Protein AF-A0A5B9VX63-F1 (afdb_monomer)

Foldseek 3Di:
DDDDPPPPPPPPQPKADLVRLCVVLVHDSVVQVVCVVVVLHDDAPDADPRGGIHRPVVSVVCVVVVSDDD

Sequence (70 aa):
MPRKLTHPPKSHLDHASLPDASRMLDVPGSVIMAALDSGRFLTPRLWTNKGPVWIRADLADWVAAGSFPR

pLDDT: mean 81.01, std 15.54, range [44.38, 93.5]

Secondary structure (DSSP, 8-state):
------PPP-----EEEHHHHHHHHTS-HHHHHHHHHTT-SPPPSEEETTEEEEEHHHHHHHHHTT-S--

Solvent-accessible surface area (backbone atoms only — not comparable to full-atom values): 4420 Å² total; per-residue (Å²): 132,88,78,83,79,74,68,73,74,80,74,76,76,49,71,26,42,50,72,49,50,19,64,76,68,74,41,61,51,69,57,53,51,51,31,41,76,70,66,72,41,83,79,53,78,47,77,52,101,90,41,50,27,32,47,41,64,61,52,50,55,42,56,74,68,59,68,65,85,129

Mean predicted aligned error: 9.03 Å

Nearest PDB structures (foldseek):
  3hh0-assembly1_A  TM=7.235E-01  e=1.152E-01  Bacillus cereus ATCC 14579
  5d90-assembly2_C  TM=7.179E-01  e=2.300E-01  Haemophilus influenzae Rd KW20
  5d8c-assembly1_A  TM=7.698E-01  e=4.592E-01  Haemophilus influenzae Rd KW20
  5gpe-assembly4_G  TM=6.585E-01  e=6.952E-01  Cupriavidus metallidurans CH34
  1y6u-assembly1_A  TM=6.182E-01  e=1.128E+00  Enterococcus faecalis

Organism: NCBI:txid406548

Structure (mmCIF, N/CA/C/O backbone):
data_AF-A0A5B9VX63-F1
#
_entry.id   AF-A0A5B9VX63-F1
#
loop_
_atom_site.group_PDB
_atom_site.id
_atom_site.type_symbol
_atom_site.label_atom_id
_atom_site.label_alt_id
_atom_site.label_comp_id
_atom_site.label_asym_id
_atom_site.label_entity_id
_atom_site.label_seq_id
_atom_site.pdbx_PDB_ins_code
_atom_site.Cartn_x
_atom_site.Cartn_y
_atom_site.Cartn_z
_atom_site.occupancy
_atom_site.B_iso_or_equiv
_atom_site.auth_seq_id
_atom_site.auth_comp_id
_atom_site.auth_asym_id
_atom_site.auth_atom_id
_atom_site.pdbx_PDB_model_num
ATOM 1 N N . MET A 1 1 ? 43.464 -14.027 -14.092 1.00 44.38 1 MET A N 1
ATOM 2 C CA . MET A 1 1 ? 42.255 -13.595 -14.830 1.00 44.38 1 MET A CA 1
ATOM 3 C C . MET A 1 1 ? 41.200 -13.177 -13.806 1.00 44.38 1 MET A C 1
ATOM 5 O O . MET A 1 1 ? 40.879 -14.005 -12.958 1.00 44.38 1 MET A O 1
ATOM 9 N N . PRO A 1 2 ? 40.751 -11.908 -13.769 1.00 50.78 2 PRO A N 1
ATOM 10 C CA . PRO A 1 2 ? 39.821 -11.430 -12.744 1.00 50.78 2 PRO A CA 1
ATOM 11 C C . PRO A 1 2 ? 38.445 -12.088 -12.914 1.00 50.78 2 PRO A C 1
ATOM 13 O O . PRO A 1 2 ? 37.888 -12.107 -14.010 1.00 50.78 2 PRO A O 1
ATOM 16 N N . ARG A 1 3 ? 37.898 -12.654 -11.830 1.00 52.72 3 ARG A N 1
ATOM 17 C CA . ARG A 1 3 ? 36.534 -13.196 -11.818 1.00 52.72 3 ARG A CA 1
ATOM 18 C C . ARG A 1 3 ? 35.557 -12.026 -11.839 1.00 52.72 3 ARG A C 1
ATOM 20 O O . ARG A 1 3 ? 35.666 -11.103 -11.037 1.00 52.72 3 ARG A O 1
ATOM 27 N N . LYS A 1 4 ? 34.606 -12.089 -12.763 1.00 53.28 4 LYS A N 1
ATOM 28 C CA . LYS A 1 4 ? 33.488 -11.160 -12.901 1.00 53.28 4 LYS A CA 1
ATOM 29 C C . LYS A 1 4 ? 32.637 -11.221 -11.622 1.00 53.28 4 LYS A C 1
ATOM 31 O O . LYS A 1 4 ? 31.788 -12.097 -11.490 1.00 53.28 4 LYS A O 1
ATOM 36 N N . LEU A 1 5 ? 32.848 -10.304 -10.678 1.00 51.19 5 LEU A N 1
ATOM 37 C CA . LEU A 1 5 ? 31.828 -9.970 -9.682 1.00 51.19 5 LEU A CA 1
ATOM 38 C C . LEU A 1 5 ? 30.794 -9.113 -10.404 1.00 51.19 5 LEU A C 1
ATOM 40 O O . LEU A 1 5 ? 30.814 -7.886 -10.361 1.00 51.19 5 LEU A O 1
ATOM 44 N N . THR A 1 6 ? 29.925 -9.785 -11.153 1.00 53.53 6 THR A N 1
ATOM 45 C CA . THR A 1 6 ? 28.697 -9.155 -11.623 1.00 53.53 6 THR A CA 1
ATOM 46 C C . THR A 1 6 ? 27.848 -9.006 -10.375 1.00 53.53 6 THR A C 1
ATOM 48 O O . THR A 1 6 ? 27.151 -9.934 -9.975 1.00 53.53 6 THR A O 1
ATOM 51 N N . HIS A 1 7 ? 27.999 -7.881 -9.683 1.00 49.19 7 HIS A N 1
ATOM 52 C CA . HIS A 1 7 ? 27.042 -7.514 -8.660 1.00 49.19 7 HIS A CA 1
ATOM 53 C C . HIS A 1 7 ? 25.678 -7.467 -9.362 1.00 49.19 7 HIS A C 1
ATOM 55 O O . HIS A 1 7 ? 25.571 -6.768 -10.377 1.00 49.19 7 HIS A O 1
ATOM 61 N N . PRO A 1 8 ? 24.651 -8.206 -8.898 1.00 57.06 8 PRO A N 1
ATOM 62 C CA . PRO A 1 8 ? 23.292 -7.876 -9.300 1.00 57.06 8 PRO A CA 1
ATOM 63 C C . PRO A 1 8 ? 23.124 -6.376 -9.028 1.00 57.06 8 PRO A C 1
ATOM 65 O O . PRO A 1 8 ? 23.647 -5.903 -8.006 1.00 57.06 8 PRO A O 1
ATOM 68 N N . PRO A 1 9 ? 22.518 -5.603 -9.951 1.00 52.22 9 PRO A N 1
ATOM 69 C CA . PRO A 1 9 ? 22.359 -4.174 -9.741 1.00 52.22 9 PRO A CA 1
ATOM 70 C C . PRO A 1 9 ? 21.769 -4.004 -8.348 1.00 52.22 9 PRO A C 1
ATOM 72 O O . PRO A 1 9 ? 20.837 -4.730 -7.996 1.00 52.22 9 PRO A O 1
ATOM 75 N N . LYS A 1 10 ? 22.367 -3.126 -7.528 1.00 44.91 10 LYS A N 1
ATOM 76 C CA . LYS A 1 10 ? 21.718 -2.642 -6.309 1.00 44.91 10 LYS A CA 1
ATOM 77 C C . LYS A 1 10 ? 20.332 -2.231 -6.770 1.00 44.91 10 LYS A C 1
ATOM 79 O O . LYS A 1 10 ? 20.211 -1.207 -7.436 1.00 44.91 10 LYS A O 1
ATOM 84 N N . SER A 1 11 ? 19.344 -3.086 -6.519 1.00 51.44 11 SER A N 1
ATOM 85 C CA . SER A 1 11 ? 17.960 -2.785 -6.809 1.00 51.44 11 SER A CA 1
ATOM 86 C C . SER A 1 11 ? 17.722 -1.542 -5.980 1.00 51.44 11 SER A C 1
ATOM 88 O O . SER A 1 11 ? 17.801 -1.601 -4.750 1.00 51.44 11 SER A O 1
ATOM 90 N N . HIS A 1 12 ? 17.651 -0.390 -6.645 1.00 55.31 12 HIS A N 1
ATOM 91 C CA . HIS A 1 12 ? 17.258 0.841 -5.999 1.00 55.31 12 HIS A CA 1
ATOM 92 C C . HIS A 1 12 ? 15.841 0.517 -5.563 1.00 55.31 12 HIS A C 1
ATOM 94 O O . HIS A 1 12 ? 14.938 0.453 -6.390 1.00 55.31 12 HIS A O 1
ATOM 100 N N . LEU A 1 13 ? 15.678 0.109 -4.305 1.00 65.12 13 LEU A N 1
ATOM 101 C CA . LEU A 1 13 ? 14.362 -0.085 -3.740 1.00 65.12 13 LEU A CA 1
ATOM 102 C C . LEU A 1 13 ? 13.786 1.323 -3.706 1.00 65.12 13 LEU A C 1
ATOM 104 O O . LEU A 1 13 ? 14.053 2.091 -2.786 1.00 65.12 13 LEU A O 1
ATOM 108 N N . ASP A 1 14 ? 13.131 1.708 -4.796 1.00 82.62 14 ASP A N 1
ATOM 109 C CA . ASP A 1 14 ? 12.405 2.954 -4.886 1.00 82.62 14 ASP A CA 1
ATOM 110 C C . ASP A 1 14 ? 11.304 2.857 -3.844 1.00 82.62 14 ASP A C 1
ATOM 112 O O . ASP A 1 14 ? 10.424 1.996 -3.913 1.00 82.62 14 ASP A O 1
ATOM 116 N N . HIS A 1 15 ? 11.411 3.689 -2.819 1.00 88.81 15 HIS A N 1
ATOM 117 C CA . HIS A 1 15 ? 10.444 3.719 -1.740 1.00 88.81 15 HIS A CA 1
ATOM 118 C C . HIS A 1 15 ? 9.285 4.631 -2.146 1.00 88.81 15 HIS A C 1
ATOM 120 O O . HIS A 1 15 ? 9.483 5.686 -2.750 1.00 88.81 15 HIS A O 1
ATOM 126 N N . ALA A 1 16 ? 8.070 4.225 -1.801 1.00 90.62 16 ALA A N 1
ATOM 127 C CA . ALA A 1 16 ? 6.853 4.991 -2.000 1.00 90.62 16 ALA A CA 1
ATOM 128 C C . ALA A 1 16 ? 6.235 5.298 -0.637 1.00 90.62 16 ALA A C 1
ATOM 130 O O . ALA A 1 16 ? 5.907 4.395 0.134 1.00 90.62 16 ALA A O 1
ATOM 131 N N . SER A 1 17 ? 6.103 6.584 -0.330 1.00 93.25 17 SER A N 1
ATOM 132 C CA . SER A 1 17 ? 5.401 7.054 0.863 1.00 93.25 17 SER A CA 1
ATOM 133 C C . SER A 1 17 ? 3.880 6.982 0.674 1.00 93.25 17 SER A C 1
ATOM 135 O O . SER A 1 17 ? 3.395 6.817 -0.444 1.00 93.25 17 SER A O 1
ATOM 137 N N . LEU A 1 18 ? 3.104 7.154 1.747 1.00 92.50 18 LEU A N 1
ATOM 138 C CA . LEU A 1 18 ? 1.639 7.247 1.657 1.00 92.50 18 LEU A CA 1
ATOM 139 C C . LEU A 1 18 ? 1.147 8.284 0.618 1.00 92.50 18 LEU A C 1
ATOM 141 O O . LEU A 1 18 ? 0.275 7.933 -0.177 1.00 92.50 18 LEU A O 1
ATOM 145 N N . PRO A 1 19 ? 1.707 9.511 0.533 1.00 92.06 19 PRO A N 1
ATOM 146 C CA . PRO A 1 19 ? 1.395 10.438 -0.557 1.00 92.06 19 PRO A CA 1
ATOM 147 C C . PRO A 1 19 ? 1.723 9.916 -1.963 1.00 92.06 19 PRO A C 1
ATOM 149 O O . PRO A 1 19 ? 1.012 10.247 -2.909 1.00 92.06 19 PRO A O 1
ATOM 152 N N . ASP A 1 20 ? 2.790 9.130 -2.130 1.00 91.81 20 ASP A N 1
ATOM 153 C CA . ASP A 1 20 ? 3.133 8.538 -3.431 1.00 91.81 20 ASP A CA 1
ATOM 154 C C . ASP A 1 20 ? 2.137 7.443 -3.810 1.00 91.81 20 ASP A C 1
ATOM 156 O O . ASP A 1 20 ? 1.612 7.458 -4.920 1.00 91.81 20 ASP A O 1
ATOM 160 N N . ALA A 1 21 ? 1.817 6.546 -2.872 1.00 90.69 21 ALA A N 1
ATOM 161 C CA . ALA A 1 21 ? 0.804 5.510 -3.060 1.00 90.69 21 ALA A CA 1
ATOM 162 C C . ALA A 1 21 ? -0.565 6.121 -3.397 1.00 90.69 21 ALA A C 1
ATOM 164 O O . ALA A 1 21 ? -1.234 5.662 -4.317 1.00 90.69 21 ALA A O 1
ATOM 165 N N . SER A 1 22 ? -0.937 7.205 -2.708 1.00 92.00 22 SER A N 1
ATOM 166 C CA . SER A 1 22 ? -2.165 7.963 -2.963 1.00 92.00 22 SER A CA 1
ATOM 167 C C . SER A 1 22 ? -2.236 8.493 -4.396 1.00 92.00 22 SER A C 1
ATOM 169 O O . SER A 1 22 ? -3.262 8.334 -5.049 1.00 92.00 22 SER A O 1
ATOM 171 N N . ARG A 1 23 ? -1.136 9.049 -4.922 1.00 91.38 23 ARG A N 1
ATOM 172 C CA . ARG A 1 23 ? -1.066 9.509 -6.320 1.00 91.38 23 ARG A CA 1
ATOM 173 C C . ARG A 1 23 ? -1.059 8.362 -7.327 1.00 91.38 23 ARG A C 1
ATOM 175 O O . ARG A 1 23 ? -1.668 8.491 -8.377 1.00 91.38 23 ARG A O 1
ATOM 182 N N . MET A 1 24 ? -0.363 7.264 -7.0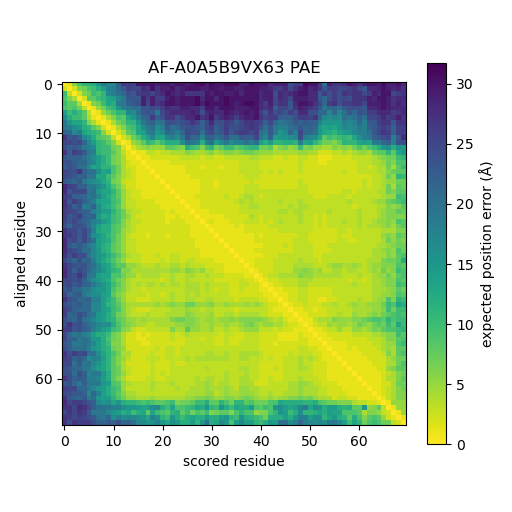31 1.00 88.38 24 MET A N 1
ATOM 183 C CA . MET A 1 24 ? -0.279 6.106 -7.933 1.00 88.38 24 MET A CA 1
ATOM 184 C C . MET A 1 24 ? -1.620 5.388 -8.083 1.00 88.38 24 MET A C 1
ATOM 186 O O . MET A 1 24 ? -1.939 4.910 -9.166 1.00 88.38 24 MET A O 1
ATOM 190 N N . LEU A 1 25 ? -2.380 5.300 -6.992 1.00 85.94 25 LEU A N 1
ATOM 191 C CA . LEU A 1 25 ? -3.684 4.644 -6.958 1.00 85.94 25 LEU A CA 1
ATOM 192 C C . LEU A 1 25 ? -4.833 5.586 -7.322 1.00 85.94 25 LEU A C 1
ATOM 194 O O . LEU A 1 25 ? -5.943 5.107 -7.506 1.00 85.94 25 LEU A O 1
ATOM 198 N N . ASP A 1 26 ? -4.571 6.894 -7.402 1.00 89.12 26 ASP A N 1
ATOM 199 C CA . ASP A 1 26 ? -5.585 7.951 -7.500 1.00 89.12 26 ASP A CA 1
ATOM 200 C C . ASP A 1 26 ? -6.656 7.848 -6.397 1.00 89.12 26 ASP A C 1
ATOM 202 O O . ASP A 1 26 ? -7.856 8.006 -6.606 1.00 89.12 26 ASP A O 1
ATOM 206 N N . VAL A 1 27 ? -6.208 7.535 -5.178 1.00 89.19 27 VAL A N 1
ATOM 207 C CA . VAL A 1 27 ? -7.066 7.281 -4.014 1.00 89.19 27 VAL A CA 1
ATOM 208 C C . VAL A 1 27 ? -6.574 8.121 -2.836 1.00 89.19 27 VAL A C 1
ATOM 210 O O . VAL A 1 27 ? -5.364 8.187 -2.599 1.00 89.19 27 VAL A O 1
ATOM 213 N N . PRO A 1 28 ? -7.462 8.740 -2.034 1.00 93.00 28 PRO A N 1
ATOM 214 C CA . PRO A 1 28 ? -7.049 9.490 -0.852 1.00 93.00 28 PRO A CA 1
ATOM 215 C C . PRO A 1 28 ? -6.251 8.634 0.139 1.00 93.00 28 PRO A C 1
ATOM 217 O O . PRO A 1 28 ? -6.631 7.507 0.460 1.00 93.00 28 PRO A O 1
ATOM 220 N N . GLY A 1 29 ? -5.179 9.194 0.708 1.00 91.62 29 GLY A N 1
ATOM 221 C CA . GLY A 1 29 ? -4.346 8.487 1.691 1.00 91.62 29 GLY A CA 1
ATOM 222 C C . GLY A 1 29 ? -5.120 7.960 2.909 1.00 91.62 29 GLY A C 1
ATOM 223 O O . GLY A 1 29 ? -4.753 6.929 3.464 1.00 91.62 29 GLY A O 1
ATOM 224 N N . SER A 1 30 ? -6.228 8.602 3.295 1.00 93.50 30 SER A N 1
ATOM 225 C CA . SE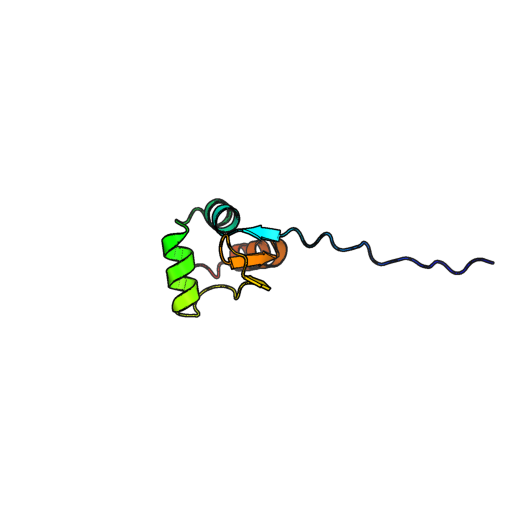R A 1 30 ? -7.122 8.115 4.356 1.00 93.50 30 SER A CA 1
ATOM 226 C C . SER A 1 30 ? -7.778 6.772 4.019 1.00 93.50 30 SER A C 1
ATOM 228 O O . SER A 1 30 ? -7.880 5.910 4.889 1.00 93.50 30 SER A O 1
ATOM 230 N N . VAL A 1 31 ? -8.174 6.562 2.760 1.00 91.25 31 VAL A N 1
ATOM 231 C CA . VAL A 1 31 ? -8.752 5.295 2.285 1.00 91.25 31 VAL A CA 1
ATOM 232 C C . VAL A 1 31 ? -7.686 4.204 2.273 1.00 91.25 31 VAL A C 1
ATOM 234 O O . VAL A 1 31 ? -7.950 3.091 2.717 1.00 91.25 31 VAL A O 1
ATOM 237 N N . ILE A 1 32 ? -6.463 4.532 1.846 1.00 91.50 32 ILE A N 1
ATOM 238 C CA . ILE A 1 32 ? -5.325 3.602 1.897 1.00 91.50 32 ILE A CA 1
ATOM 239 C C . ILE A 1 32 ? -5.033 3.183 3.343 1.00 91.50 32 ILE A C 1
ATOM 241 O O . ILE A 1 32 ? -4.851 2.000 3.610 1.00 91.50 32 ILE A O 1
ATOM 245 N N . MET A 1 33 ? -5.040 4.126 4.290 1.00 91.25 33 MET A N 1
ATOM 246 C CA . MET A 1 33 ? -4.849 3.824 5.713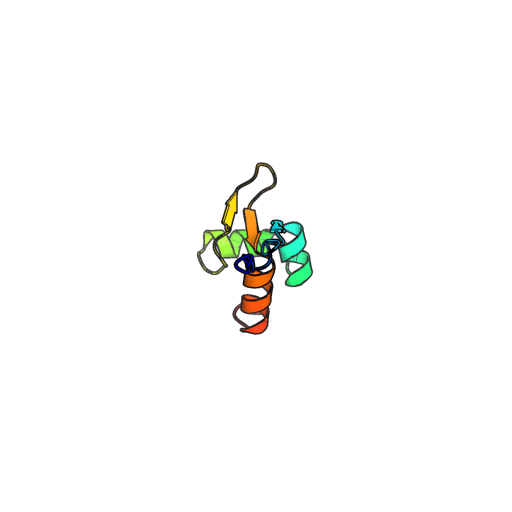 1.00 91.25 33 MET A CA 1
ATOM 247 C C . MET A 1 33 ? -5.970 2.944 6.280 1.00 91.25 33 MET A C 1
ATOM 249 O O . MET A 1 33 ? -5.678 2.005 7.012 1.00 91.25 33 MET A O 1
ATOM 253 N N . ALA A 1 34 ? -7.232 3.185 5.913 1.00 92.44 34 ALA A N 1
ATOM 254 C CA . ALA A 1 34 ? -8.352 2.330 6.322 1.00 92.44 34 ALA A CA 1
ATOM 255 C C . ALA A 1 34 ? -8.272 0.920 5.700 1.00 92.44 34 ALA A C 1
ATOM 257 O O . ALA A 1 34 ? -8.558 -0.087 6.353 1.00 92.44 34 ALA A O 1
ATOM 258 N N . ALA A 1 35 ? -7.846 0.821 4.439 1.00 90.25 35 ALA A N 1
ATOM 259 C CA . ALA A 1 35 ? -7.599 -0.457 3.778 1.00 90.25 35 ALA A CA 1
ATOM 260 C C . ALA A 1 35 ? -6.420 -1.207 4.425 1.00 90.25 35 ALA A C 1
ATOM 262 O O . ALA A 1 35 ? -6.459 -2.429 4.544 1.00 90.25 35 ALA A O 1
ATOM 263 N N . LEU A 1 36 ? -5.399 -0.482 4.889 1.00 92.00 36 LEU A N 1
ATOM 264 C CA . LEU A 1 36 ? -4.276 -1.050 5.628 1.00 92.00 36 LEU A CA 1
ATOM 265 C C . LEU A 1 36 ? -4.703 -1.574 7.004 1.00 92.00 36 LEU A C 1
ATOM 267 O O . LEU A 1 36 ? -4.357 -2.700 7.349 1.00 92.00 36 LEU A O 1
ATOM 271 N N . ASP A 1 37 ? -5.479 -0.791 7.754 1.00 90.62 37 ASP A N 1
ATOM 272 C CA . ASP A 1 37 ? -5.996 -1.164 9.078 1.00 90.62 37 ASP A CA 1
ATOM 273 C C . ASP A 1 37 ? -6.907 -2.402 9.013 1.00 90.62 37 ASP A C 1
ATOM 275 O O . ASP A 1 37 ? -6.809 -3.314 9.829 1.00 90.62 37 ASP A O 1
ATOM 279 N N . SER A 1 38 ? -7.717 -2.502 7.956 1.00 90.44 38 SER A N 1
ATOM 280 C CA . SER A 1 38 ? -8.558 -3.677 7.687 1.00 90.44 38 SER A CA 1
ATOM 281 C C . SER A 1 38 ? -7.809 -4.879 7.091 1.00 90.44 38 SER A C 1
ATOM 283 O O . SER A 1 38 ? -8.435 -5.903 6.811 1.00 90.44 38 SER A O 1
ATOM 285 N N . GLY A 1 39 ? -6.493 -4.780 6.858 1.00 89.50 39 GLY A N 1
ATOM 286 C CA . GLY A 1 39 ? -5.685 -5.848 6.255 1.00 89.50 39 GLY A CA 1
ATOM 287 C C . GLY A 1 39 ? -5.987 -6.117 4.775 1.00 89.50 39 GLY A C 1
ATOM 288 O O . GLY A 1 39 ? -5.606 -7.156 4.242 1.00 89.50 39 GLY A O 1
ATOM 289 N N . ARG A 1 40 ? -6.681 -5.194 4.100 1.00 85.69 40 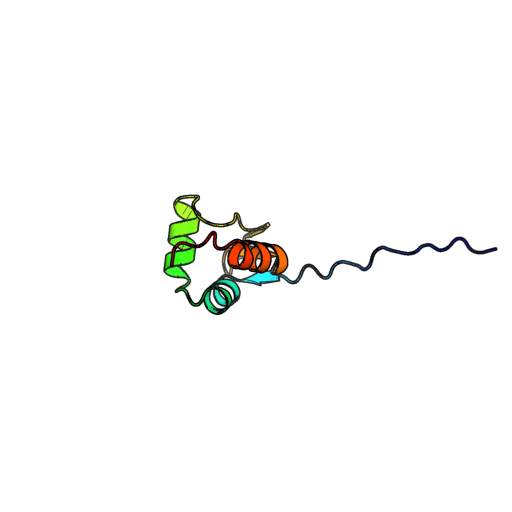ARG A N 1
ATOM 290 C CA . ARG A 1 40 ? -7.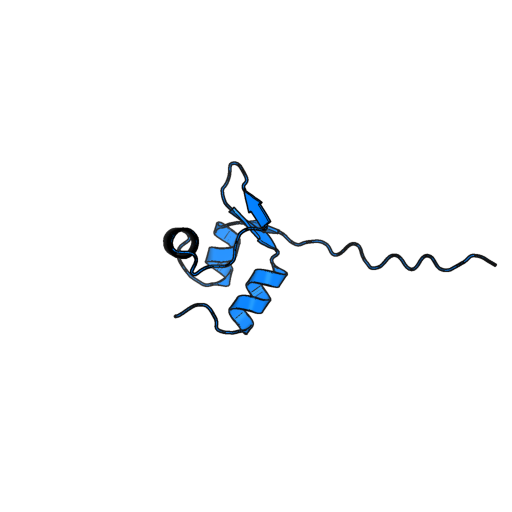073 -5.279 2.681 1.00 85.69 40 ARG A CA 1
ATOM 291 C C . ARG A 1 40 ? -6.092 -4.588 1.734 1.00 85.69 40 ARG A C 1
ATOM 293 O O . ARG A 1 40 ? -6.335 -4.546 0.531 1.00 85.69 40 ARG A O 1
ATOM 300 N N . PHE A 1 41 ? -5.012 -4.030 2.268 1.00 88.75 41 PHE A N 1
ATOM 301 C CA . PHE A 1 41 ? -3.981 -3.332 1.511 1.00 88.75 41 PHE A CA 1
ATOM 302 C C . PHE A 1 41 ? -2.607 -3.967 1.722 1.00 88.75 41 PHE A C 1
ATOM 304 O O . PHE A 1 41 ? -2.385 -4.687 2.697 1.00 88.75 41 PHE A O 1
ATOM 311 N N . LEU A 1 42 ? -1.672 -3.674 0.813 1.00 88.81 42 LEU A N 1
ATOM 312 C CA . LEU A 1 42 ? -0.288 -4.124 0.924 1.00 88.81 42 LEU A CA 1
ATOM 313 C C . LEU A 1 42 ? 0.313 -3.722 2.272 1.00 88.81 42 LEU A C 1
ATOM 315 O O . LEU A 1 42 ? 0.230 -2.563 2.685 1.00 88.81 42 LEU A O 1
ATOM 319 N N . THR A 1 43 ? 0.981 -4.661 2.936 1.00 90.38 43 THR A N 1
ATOM 320 C CA . THR A 1 43 ? 1.712 -4.363 4.167 1.00 90.38 43 THR A CA 1
ATOM 321 C C . THR A 1 43 ? 2.916 -3.471 3.844 1.00 90.38 43 THR A C 1
ATOM 323 O O . THR A 1 43 ? 3.712 -3.816 2.967 1.00 90.38 43 THR A O 1
ATOM 326 N N . PRO A 1 44 ? 3.083 -2.322 4.519 1.00 92.06 44 PRO A N 1
ATOM 327 C CA . PRO A 1 44 ? 4.235 -1.460 4.312 1.00 92.06 44 PRO A CA 1
ATOM 328 C C . PRO A 1 44 ? 5.519 -2.163 4.725 1.00 92.06 44 PRO A C 1
ATOM 330 O O . PRO A 1 44 ? 5.563 -2.910 5.704 1.00 92.06 44 PRO A O 1
ATOM 333 N N . ARG A 1 45 ? 6.590 -1.883 3.984 1.00 91.00 45 ARG A N 1
ATOM 334 C CA . ARG A 1 45 ? 7.906 -2.467 4.237 1.00 91.00 45 ARG A CA 1
ATOM 335 C C . ARG A 1 45 ? 8.531 -1.913 5.510 1.00 91.00 45 ARG A C 1
ATOM 337 O O . ARG A 1 45 ? 9.258 -2.626 6.197 1.00 91.00 45 ARG A O 1
ATOM 344 N N . LEU A 1 46 ? 8.266 -0.643 5.801 1.00 90.94 46 LEU A N 1
ATOM 345 C CA . LEU A 1 46 ? 8.712 0.029 7.013 1.00 90.94 46 LEU A CA 1
ATOM 346 C C . LEU A 1 46 ? 7.735 1.140 7.404 1.00 90.94 46 LEU A C 1
ATOM 348 O O . LEU A 1 46 ? 7.013 1.687 6.569 1.00 90.94 46 LEU A O 1
ATOM 352 N N . TRP 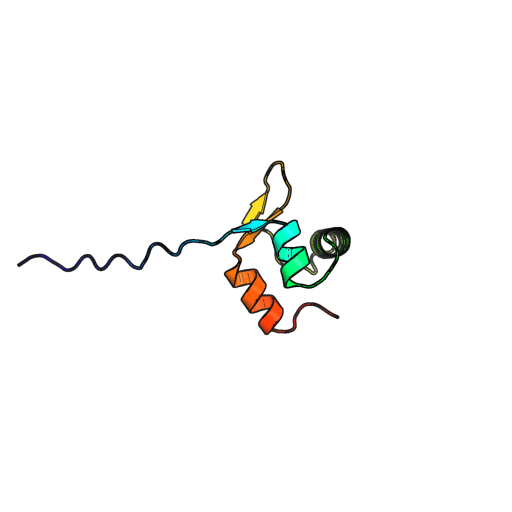A 1 47 ? 7.749 1.490 8.686 1.00 92.62 47 TRP A N 1
ATOM 353 C CA . TRP A 1 47 ? 7.020 2.629 9.232 1.00 92.62 47 TRP A CA 1
ATOM 354 C C . TRP A 1 47 ? 7.998 3.745 9.584 1.00 92.62 47 TRP A C 1
ATOM 356 O O . TRP A 1 47 ? 8.993 3.517 10.269 1.00 92.62 47 TRP A O 1
ATOM 366 N N . THR A 1 48 ? 7.717 4.956 9.107 1.00 90.19 48 THR A N 1
ATOM 367 C CA . THR A 1 48 ? 8.487 6.163 9.437 1.00 90.19 48 THR A CA 1
ATOM 368 C C . THR A 1 48 ? 7.658 7.112 10.294 1.00 90.19 48 THR A C 1
ATOM 370 O O . THR A 1 48 ? 6.437 6.995 10.360 1.00 90.19 48 THR A O 1
ATOM 373 N N . ASN A 1 49 ? 8.296 8.151 10.840 1.00 89.19 49 ASN A N 1
ATOM 374 C CA . ASN A 1 49 ? 7.594 9.268 11.487 1.00 89.19 49 ASN A CA 1
ATOM 375 C C . ASN A 1 49 ? 6.604 9.995 10.555 1.00 89.19 49 ASN A C 1
ATOM 377 O O . ASN A 1 49 ? 5.753 10.738 11.029 1.00 89.19 49 ASN A O 1
ATOM 381 N N . LYS A 1 50 ? 6.719 9.808 9.232 1.00 86.12 50 LYS A N 1
ATOM 382 C CA . LYS A 1 50 ? 5.811 10.377 8.225 1.00 86.12 50 LYS A CA 1
ATOM 383 C C . LYS A 1 50 ? 4.717 9.397 7.781 1.00 86.12 50 LYS A C 1
ATOM 385 O O . LYS A 1 50 ? 3.911 9.754 6.926 1.00 86.12 50 LYS A O 1
ATOM 390 N N . GLY A 1 51 ? 4.694 8.184 8.336 1.00 90.44 51 GLY A N 1
ATOM 391 C CA . GLY A 1 51 ? 3.734 7.136 8.007 1.00 90.44 51 GLY A CA 1
ATOM 392 C C . GLY A 1 51 ? 4.350 5.917 7.305 1.00 90.44 51 GLY A C 1
ATOM 393 O O . GLY A 1 51 ? 5.582 5.767 7.269 1.00 90.44 51 GLY A O 1
ATOM 394 N N . PRO A 1 52 ? 3.490 5.027 6.779 1.00 93.44 52 PRO A N 1
ATOM 395 C CA . PRO A 1 52 ? 3.899 3.795 6.116 1.00 93.44 52 PRO A CA 1
ATOM 396 C C . PRO A 1 52 ? 4.635 4.061 4.798 1.00 93.44 52 PRO A C 1
ATOM 398 O O . PRO A 1 52 ? 4.334 5.010 4.067 1.00 93.44 52 PRO A O 1
ATOM 401 N N . VAL A 1 53 ? 5.610 3.201 4.508 1.00 92.94 53 VAL A N 1
ATOM 402 C CA . VAL A 1 53 ? 6.416 3.238 3.287 1.00 92.94 53 VAL A CA 1
ATOM 403 C C . VAL A 1 53 ? 6.439 1.852 2.654 1.00 92.94 53 VAL A C 1
ATOM 405 O O . VAL A 1 53 ? 6.733 0.852 3.313 1.00 92.94 53 VAL A O 1
ATOM 408 N N . TRP A 1 54 ? 6.161 1.806 1.357 1.00 93.00 54 TRP A N 1
ATOM 409 C CA . TRP A 1 54 ? 6.157 0.600 0.533 1.00 93.00 54 TRP A CA 1
ATOM 410 C C . TRP A 1 54 ? 7.312 0.614 -0.459 1.00 93.00 54 TRP A C 1
ATOM 412 O O . TRP A 1 54 ? 7.941 1.647 -0.694 1.00 93.00 54 TRP A O 1
ATOM 422 N N . ILE A 1 55 ? 7.570 -0.536 -1.071 1.00 91.62 55 ILE A N 1
ATOM 423 C CA . ILE A 1 55 ? 8.397 -0.599 -2.271 1.00 91.62 55 ILE A CA 1
ATOM 424 C C . ILE A 1 55 ? 7.502 -0.210 -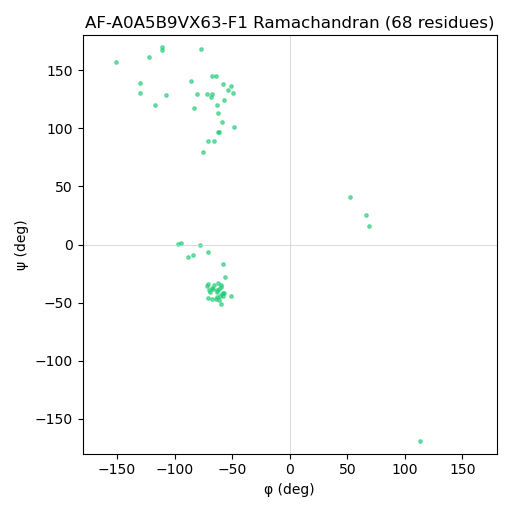3.451 1.00 91.62 55 ILE A C 1
ATOM 426 O O . ILE A 1 55 ? 6.396 -0.728 -3.607 1.00 91.62 55 ILE A O 1
ATOM 430 N N . ARG A 1 56 ? 7.966 0.729 -4.277 1.00 88.50 56 ARG A N 1
ATOM 431 C CA . ARG A 1 56 ? 7.215 1.241 -5.429 1.00 88.50 56 ARG A CA 1
ATOM 432 C C . ARG A 1 56 ? 6.878 0.136 -6.431 1.00 88.50 56 ARG A C 1
ATOM 434 O O . ARG A 1 56 ? 5.790 0.168 -6.994 1.00 88.50 56 ARG A O 1
ATOM 441 N N . ALA A 1 57 ? 7.784 -0.824 -6.622 1.00 87.94 57 ALA A N 1
ATOM 442 C CA . ALA A 1 57 ? 7.552 -1.996 -7.464 1.00 87.94 57 ALA A CA 1
ATOM 443 C C . ALA A 1 57 ? 6.356 -2.822 -6.961 1.00 87.94 57 ALA A C 1
ATOM 445 O O . ALA A 1 57 ? 5.414 -3.002 -7.715 1.00 87.94 57 ALA A O 1
ATOM 446 N N . ASP A 1 58 ? 6.322 -3.186 -5.672 1.00 87.88 58 ASP A N 1
ATOM 447 C CA . ASP A 1 58 ? 5.207 -3.951 -5.090 1.00 87.88 58 ASP A CA 1
ATOM 448 C C . ASP A 1 58 ? 3.858 -3.237 -5.271 1.00 87.88 58 ASP A C 1
ATOM 450 O O . ASP A 1 58 ? 2.858 -3.866 -5.609 1.00 87.88 58 ASP A O 1
ATOM 454 N N . LEU A 1 59 ? 3.826 -1.910 -5.081 1.00 87.75 59 LEU A N 1
ATOM 455 C CA . LEU A 1 59 ? 2.628 -1.109 -5.350 1.00 87.75 59 LEU A CA 1
ATOM 456 C C . LEU A 1 59 ? 2.221 -1.181 -6.823 1.00 87.75 59 LEU A C 1
ATOM 458 O O . LEU A 1 59 ? 1.048 -1.398 -7.109 1.00 87.75 59 LEU A O 1
ATOM 462 N N . ALA A 1 60 ? 3.170 -1.001 -7.745 1.00 87.38 60 ALA A N 1
ATOM 463 C CA . ALA A 1 60 ? 2.907 -1.043 -9.180 1.00 87.38 60 ALA A CA 1
ATOM 464 C C . ALA A 1 60 ? 2.408 -2.424 -9.633 1.00 87.38 60 ALA A C 1
ATOM 466 O O . ALA A 1 60 ? 1.412 -2.493 -10.350 1.00 87.38 60 ALA A O 1
ATOM 467 N N . ASP A 1 61 ? 3.042 -3.503 -9.170 1.00 86.62 61 ASP A N 1
ATOM 468 C CA . ASP A 1 61 ? 2.615 -4.882 -9.418 1.00 86.62 61 ASP A CA 1
ATOM 469 C C . ASP A 1 61 ? 1.198 -5.131 -8.892 1.00 86.62 61 ASP A C 1
ATOM 471 O O . ASP A 1 61 ? 0.361 -5.716 -9.576 1.00 86.62 61 ASP A O 1
ATOM 475 N N . TRP A 1 62 ? 0.882 -4.631 -7.700 1.00 84.62 62 TRP A N 1
ATOM 476 C CA . TRP A 1 62 ? -0.430 -4.819 -7.091 1.00 84.62 62 TRP A CA 1
ATOM 477 C C . TRP A 1 62 ? -1.544 -4.009 -7.780 1.00 84.62 62 TRP A C 1
ATOM 479 O O . TRP A 1 62 ? -2.664 -4.509 -7.937 1.00 84.62 62 TRP A O 1
ATOM 489 N N . VAL A 1 63 ? -1.235 -2.796 -8.265 1.00 83.62 63 VAL A N 1
ATOM 490 C CA . VAL A 1 63 ? -2.131 -2.017 -9.143 1.00 83.62 63 VAL A CA 1
ATOM 491 C C . VAL A 1 63 ? -2.340 -2.749 -10.467 1.00 83.62 63 VAL A C 1
ATOM 493 O O . VAL A 1 63 ? -3.477 -2.901 -10.912 1.00 83.62 63 VAL A O 1
ATOM 496 N N . ALA A 1 64 ? -1.258 -3.232 -11.085 1.00 83.44 64 ALA A N 1
ATOM 497 C CA . ALA A 1 64 ? -1.300 -3.960 -12.351 1.00 83.44 64 ALA A CA 1
ATOM 498 C C . ALA A 1 64 ? -2.095 -5.270 -12.236 1.00 83.44 64 ALA A C 1
ATOM 500 O O . ALA A 1 64 ? -2.807 -5.644 -13.166 1.00 83.44 64 ALA A O 1
ATOM 501 N N . ALA A 1 65 ? -2.044 -5.925 -11.074 1.00 84.00 65 ALA A N 1
ATOM 502 C CA . ALA A 1 65 ? -2.852 -7.096 -10.755 1.00 84.00 65 ALA A CA 1
ATOM 503 C C . ALA A 1 65 ? -4.347 -6.780 -10.550 1.00 84.00 65 ALA A C 1
ATOM 505 O O . ALA A 1 65 ? -5.140 -7.700 -10.357 1.00 84.00 65 ALA A O 1
ATOM 506 N N . GLY A 1 66 ? -4.752 -5.504 -10.549 1.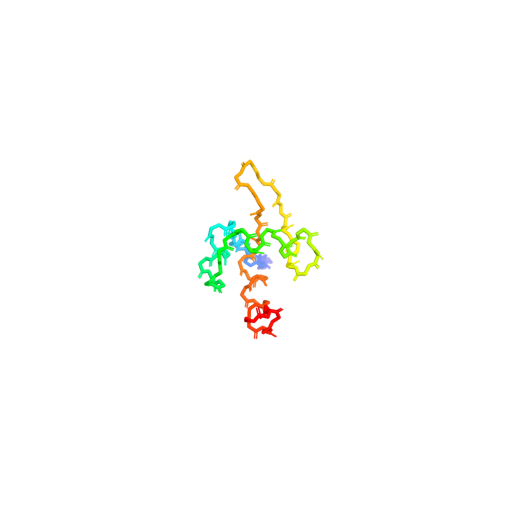00 76.88 66 GLY A N 1
ATOM 507 C CA . GLY A 1 66 ? -6.147 -5.093 -10.371 1.00 76.88 66 GLY A CA 1
ATOM 508 C C . GLY A 1 66 ? -6.710 -5.408 -8.984 1.00 76.88 66 GLY A C 1
ATOM 509 O O . GLY A 1 66 ? -7.915 -5.586 -8.835 1.00 76.88 66 GLY A O 1
ATOM 510 N N . SER A 1 67 ? -5.845 -5.514 -7.971 1.00 68.94 67 SER A N 1
ATOM 511 C CA . SER A 1 67 ? -6.232 -5.950 -6.623 1.00 68.94 67 SER A CA 1
ATOM 512 C C . SER A 1 67 ? -6.798 -4.830 -5.735 1.00 68.94 67 SER A C 1
ATOM 514 O O . SER A 1 67 ? -7.346 -5.130 -4.674 1.00 68.94 67 SER A O 1
ATOM 516 N N . PHE A 1 68 ? -6.725 -3.556 -6.158 1.00 65.56 68 PHE A N 1
ATOM 517 C CA . PHE A 1 68 ? -7.470 -2.469 -5.508 1.00 65.56 68 PHE A CA 1
ATOM 518 C C . PHE A 1 68 ? -8.905 -2.451 -6.060 1.00 65.56 68 PHE A C 1
ATOM 520 O O . PHE A 1 68 ? -9.079 -2.225 -7.261 1.00 65.56 68 PHE A O 1
ATOM 527 N N . PRO A 1 69 ? -9.943 -2.681 -5.236 1.00 57.84 69 PRO A N 1
ATOM 528 C CA . PRO A 1 69 ? -11.316 -2.470 -5.678 1.00 57.84 69 PRO A CA 1
ATOM 529 C C . PRO A 1 69 ? -11.494 -0.982 -6.008 1.00 57.84 69 PRO A C 1
ATOM 531 O O . PRO A 1 69 ? -11.249 -0.143 -5.143 1.00 57.84 69 PRO A O 1
ATOM 534 N N . ARG A 1 70 ? -11.853 -0.670 -7.261 1.00 55.34 70 ARG A N 1
ATOM 535 C CA . ARG A 1 70 ? -12.179 0.704 -7.674 1.00 55.34 70 ARG A CA 1
ATOM 536 C C . ARG A 1 70 ? -13.378 1.245 -6.906 1.00 5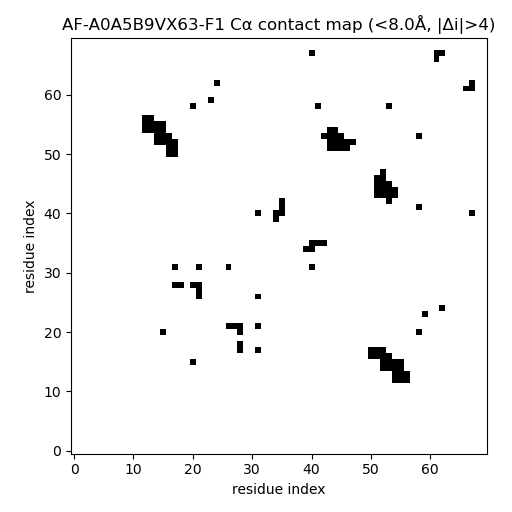5.34 70 ARG A C 1
ATOM 538 O O . ARG A 1 70 ? -14.304 0.442 -6.645 1.00 55.34 70 ARG A O 1
#

Radius of gyration: 15.56 Å; Cα contacts (8 Å, |Δi|>4): 61; chains: 1; bounding box: 54×24×26 Å